Protein AF-A0A2X2BHV6-F1 (afdb_monomer_lite)

Foldseek 3Di:
DDDPVLLLQQLLLQLLQLDDDPPGRPDDPVCRPVDPRPCPPGHHDDPVSNVVVNVVLVVCCVVPVLVSVVSCCCRNVVDDPVVVVVVCVVVD

Structure (mmCIF, N/CA/C/O backbone):
data_AF-A0A2X2BHV6-F1
#
_entry.id   AF-A0A2X2BHV6-F1
#
loop_
_atom_site.group_PDB
_atom_site.id
_atom_site.type_symbol
_atom_site.label_atom_id
_atom_site.label_alt_id
_atom_site.label_comp_id
_atom_site.label_asym_id
_atom_site.label_entity_id
_atom_site.label_seq_id
_atom_site.pdbx_PDB_ins_code
_atom_site.Cartn_x
_atom_site.Cartn_y
_atom_site.Cartn_z
_atom_site.occupancy
_atom_site.B_iso_or_equiv
_atom_site.auth_seq_id
_atom_site.auth_comp_id
_atom_site.auth_asym_id
_atom_site.auth_atom_id
_atom_site.pdbx_PDB_model_num
ATOM 1 N N . MET A 1 1 ? -9.533 -10.080 -18.323 1.00 51.25 1 MET A N 1
ATOM 2 C CA . MET A 1 1 ? -9.647 -8.765 -17.654 1.00 51.25 1 MET A CA 1
ATOM 3 C C . MET A 1 1 ? -9.445 -9.026 -16.171 1.00 51.25 1 MET A C 1
ATOM 5 O O . MET A 1 1 ? -10.132 -9.897 -15.660 1.00 51.25 1 MET A O 1
ATOM 9 N N . ARG A 1 2 ? -8.430 -8.438 -15.526 1.00 63.47 2 ARG A N 1
ATOM 10 C CA . ARG A 1 2 ? -8.183 -8.682 -14.092 1.00 63.47 2 ARG A CA 1
ATOM 11 C C . ARG A 1 2 ? -9.156 -7.840 -13.272 1.00 63.47 2 ARG A C 1
ATOM 13 O O . ARG A 1 2 ? -9.402 -6.694 -13.646 1.00 63.47 2 ARG A O 1
ATOM 20 N N . ASP A 1 3 ? -9.679 -8.394 -12.187 1.00 89.31 3 ASP A N 1
ATOM 21 C CA . ASP A 1 3 ? -10.493 -7.632 -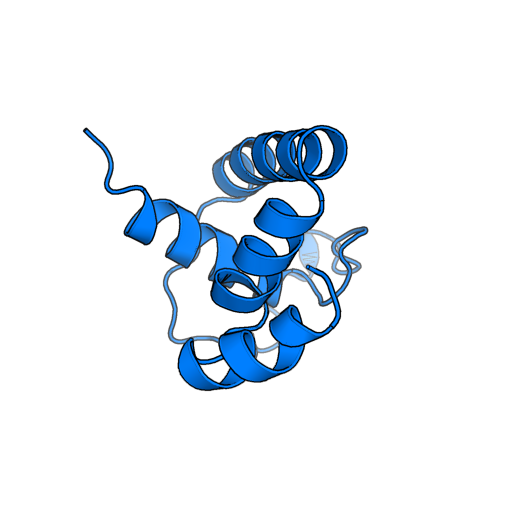11.246 1.00 89.31 3 ASP A CA 1
ATOM 22 C C . ASP A 1 3 ? -9.591 -6.663 -10.465 1.00 89.31 3 ASP A C 1
ATOM 24 O O . ASP A 1 3 ? -8.704 -7.067 -9.711 1.00 89.31 3 ASP A O 1
ATOM 28 N N . MET A 1 4 ? -9.783 -5.361 -10.682 1.00 89.62 4 MET A N 1
ATOM 29 C CA . MET A 1 4 ? -8.976 -4.322 -10.038 1.00 89.62 4 MET A CA 1
ATOM 30 C C . MET A 1 4 ? -9.177 -4.282 -8.519 1.00 89.62 4 MET A C 1
ATOM 32 O O . MET A 1 4 ? -8.246 -3.907 -7.806 1.00 89.62 4 MET A O 1
ATOM 36 N N . GLN A 1 5 ? -10.350 -4.676 -8.010 1.00 90.25 5 GLN A N 1
ATOM 37 C CA . GLN A 1 5 ? -10.603 -4.728 -6.568 1.00 90.25 5 GLN A CA 1
ATOM 38 C C . GLN A 1 5 ? -9.772 -5.831 -5.918 1.00 90.25 5 GLN A C 1
ATOM 40 O O . GLN A 1 5 ? -9.169 -5.619 -4.866 1.00 90.25 5 GLN A O 1
ATOM 45 N N . GLU A 1 6 ? -9.680 -6.984 -6.577 1.00 91.06 6 GLU A N 1
ATOM 46 C CA . GLU A 1 6 ? -8.863 -8.100 -6.111 1.00 91.06 6 GLU A CA 1
ATOM 47 C C . GLU A 1 6 ? -7.370 -7.750 -6.139 1.00 91.06 6 GLU A C 1
ATOM 49 O O . GLU A 1 6 ? -6.661 -7.964 -5.153 1.00 91.06 6 GLU A O 1
ATOM 54 N N . VAL A 1 7 ? -6.899 -7.144 -7.234 1.00 92.12 7 VAL A N 1
ATOM 55 C CA . VAL A 1 7 ? -5.501 -6.708 -7.375 1.00 92.12 7 VAL A CA 1
ATOM 56 C C . VAL A 1 7 ? -5.117 -5.721 -6.269 1.00 92.12 7 VAL A C 1
ATOM 58 O O . VAL A 1 7 ? -4.084 -5.893 -5.621 1.00 92.12 7 VAL A O 1
ATOM 61 N N . LEU A 1 8 ? -5.956 -4.714 -6.012 1.00 92.19 8 LEU A N 1
ATOM 62 C CA . LEU A 1 8 ? -5.702 -3.720 -4.967 1.00 92.19 8 LEU A CA 1
ATOM 63 C C . LEU A 1 8 ? -5.847 -4.294 -3.552 1.00 92.19 8 LEU A C 1
ATOM 65 O O . LEU A 1 8 ? -5.121 -3.864 -2.660 1.00 92.19 8 LEU A O 1
ATOM 69 N N . SER A 1 9 ? -6.720 -5.281 -3.343 1.00 91.19 9 SER A N 1
ATOM 70 C CA . SER A 1 9 ? -6.845 -5.999 -2.068 1.00 91.19 9 SER A CA 1
ATOM 71 C C . SER A 1 9 ? -5.566 -6.771 -1.730 1.00 91.19 9 SER A C 1
ATOM 73 O O . SER A 1 9 ? -5.012 -6.607 -0.639 1.00 91.19 9 SER A O 1
ATOM 75 N N . ARG A 1 10 ? -5.031 -7.535 -2.693 1.00 90.38 10 ARG A N 1
ATOM 76 C CA . ARG A 1 10 ? -3.779 -8.294 -2.530 1.00 90.38 10 ARG A CA 1
ATOM 77 C C . ARG A 1 10 ? -2.563 -7.384 -2.356 1.00 90.38 10 ARG A C 1
ATOM 79 O O . ARG A 1 10 ? -1.703 -7.657 -1.519 1.00 90.38 10 ARG A O 1
ATOM 86 N N . TRP A 1 11 ? -2.511 -6.285 -3.110 1.00 91.62 11 TRP A N 1
ATOM 87 C CA . TRP A 1 11 ? -1.485 -5.255 -2.948 1.00 91.62 11 TRP A CA 1
ATOM 88 C C . TRP A 1 11 ? -1.576 -4.559 -1.590 1.00 91.62 11 TRP A C 1
ATOM 90 O O . TRP A 1 11 ? -0.567 -4.390 -0.920 1.00 91.62 11 TRP A O 1
ATOM 100 N N . GLY A 1 12 ? -2.780 -4.205 -1.142 1.00 90.19 12 GLY A N 1
ATOM 101 C CA . GLY A 1 12 ? -2.995 -3.571 0.154 1.00 90.19 12 GLY A CA 1
ATOM 102 C C . GLY A 1 12 ? -2.559 -4.456 1.322 1.00 90.19 12 GLY A C 1
ATOM 103 O O . GLY A 1 12 ? -1.921 -3.975 2.259 1.00 90.19 12 GLY A O 1
ATOM 104 N N . ALA A 1 13 ? -2.829 -5.762 1.233 1.00 88.44 13 ALA A N 1
ATOM 105 C CA . ALA A 1 13 ? -2.346 -6.754 2.188 1.00 88.44 13 ALA A CA 1
ATOM 106 C C . ALA A 1 13 ? -0.815 -6.884 2.171 1.00 88.44 13 ALA A C 1
ATOM 108 O O . ALA A 1 13 ? -0.199 -6.930 3.236 1.00 88.44 13 ALA A O 1
ATOM 109 N N . TRP A 1 14 ? -0.209 -6.900 0.979 1.00 86.75 14 TRP A N 1
ATOM 110 C CA . TRP A 1 14 ? 1.244 -6.897 0.797 1.00 86.75 14 TRP A CA 1
ATOM 111 C C . TRP A 1 14 ? 1.874 -5.638 1.419 1.00 86.75 14 TRP A C 1
ATOM 113 O O . TRP A 1 14 ? 2.690 -5.745 2.332 1.00 86.75 14 TRP A O 1
ATOM 123 N N . SER A 1 15 ? 1.397 -4.445 1.056 1.00 86.44 15 SER A N 1
ATOM 124 C CA . SER A 1 15 ? 1.886 -3.163 1.579 1.00 86.44 15 SER A CA 1
ATOM 125 C C . SER A 1 15 ? 1.687 -2.995 3.086 1.00 86.44 15 SER A C 1
ATOM 127 O O . SER A 1 15 ? 2.530 -2.404 3.751 1.00 86.44 15 SER A O 1
ATOM 129 N N . ALA A 1 16 ? 0.592 -3.505 3.654 1.00 82.12 16 ALA A N 1
ATOM 130 C CA . ALA A 1 16 ? 0.361 -3.446 5.098 1.00 82.12 16 ALA A CA 1
ATOM 131 C C . ALA A 1 16 ? 1.306 -4.368 5.890 1.00 82.12 16 ALA A C 1
ATOM 133 O O . ALA A 1 16 ? 1.568 -4.111 7.066 1.00 82.12 16 ALA A O 1
ATOM 134 N N . ASN A 1 17 ? 1.787 -5.446 5.265 1.00 74.50 17 ASN A N 1
ATOM 135 C CA . ASN A 1 17 ? 2.653 -6.440 5.890 1.00 74.50 17 ASN A CA 1
ATOM 136 C C . ASN A 1 17 ? 4.147 -6.095 5.784 1.00 74.50 17 ASN A C 1
ATOM 138 O O . ASN A 1 17 ? 4.924 -6.499 6.644 1.00 74.50 17 ASN A O 1
ATOM 142 N N . GLU A 1 18 ? 4.550 -5.322 4.773 1.00 65.50 18 GLU A N 1
ATOM 143 C CA . GLU A 1 18 ? 5.945 -4.888 4.592 1.00 65.50 18 GLU A CA 1
ATOM 144 C C . GLU A 1 18 ? 6.421 -3.847 5.622 1.00 65.50 18 GLU A C 1
ATOM 146 O O . GLU A 1 18 ? 7.595 -3.501 5.663 1.00 65.50 18 GLU A O 1
ATOM 151 N N . GLY A 1 19 ? 5.551 -3.406 6.530 1.00 52.84 19 GLY A N 1
ATOM 152 C CA . GLY A 1 19 ? 5.876 -2.400 7.532 1.00 52.84 19 GLY A CA 1
ATOM 153 C C . GLY A 1 19 ? 5.237 -1.069 7.170 1.00 52.84 19 GLY A C 1
ATOM 154 O O . GLY A 1 19 ? 5.156 -0.665 6.018 1.00 52.84 19 GLY A O 1
ATOM 155 N N . ASN A 1 20 ? 4.703 -0.415 8.193 1.00 47.69 20 ASN A N 1
ATOM 156 C CA . ASN A 1 20 ? 3.781 0.715 8.127 1.00 47.69 20 ASN A CA 1
ATOM 157 C C . ASN A 1 20 ? 4.434 2.041 7.682 1.00 47.69 20 ASN A C 1
ATOM 159 O O . ASN A 1 20 ? 4.137 3.102 8.234 1.00 47.69 20 ASN A O 1
ATOM 163 N N . SER A 1 21 ? 5.323 2.003 6.701 1.00 46.47 21 SER A N 1
ATOM 164 C CA . SER A 1 21 ? 5.953 3.173 6.122 1.00 46.47 21 SER A CA 1
ATOM 165 C C . SER A 1 21 ? 5.642 3.210 4.637 1.00 46.47 21 SER A C 1
ATOM 167 O O . SER A 1 21 ? 6.069 2.386 3.839 1.00 46.47 21 SER A O 1
ATOM 169 N N . ILE A 1 22 ? 4.926 4.267 4.268 1.00 49.28 22 ILE A N 1
ATOM 170 C CA . ILE A 1 22 ? 4.772 4.753 2.892 1.00 49.28 22 ILE A CA 1
ATOM 171 C C . ILE A 1 22 ? 6.155 5.073 2.254 1.00 49.28 22 ILE A C 1
ATOM 173 O O . ILE A 1 22 ? 6.218 5.364 1.067 1.00 49.28 22 ILE A O 1
ATOM 177 N N . ASP A 1 23 ? 7.243 4.903 3.022 1.00 48.66 23 ASP A N 1
ATOM 178 C CA . ASP A 1 23 ? 8.649 4.835 2.631 1.00 48.66 23 ASP A CA 1
ATOM 179 C C . ASP A 1 23 ? 9.349 3.596 3.260 1.00 48.66 23 ASP A C 1
ATOM 181 O O . ASP A 1 23 ? 9.846 3.662 4.381 1.00 48.66 23 ASP A O 1
ATOM 185 N N . TYR A 1 24 ? 9.454 2.495 2.503 1.00 51.78 24 TYR A N 1
ATOM 186 C CA . TYR A 1 24 ? 10.299 1.300 2.736 1.00 51.78 24 TYR A CA 1
ATOM 187 C C . TYR A 1 24 ? 9.830 0.226 3.729 1.00 51.78 24 TYR A C 1
ATOM 189 O O . TYR A 1 24 ? 9.473 0.507 4.868 1.00 51.78 24 T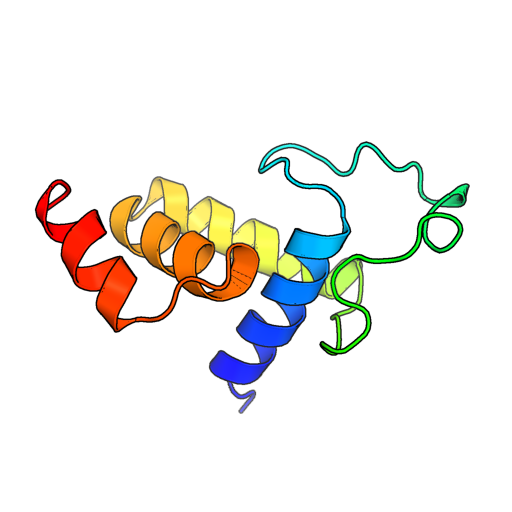YR A O 1
ATOM 197 N N . SER A 1 25 ? 9.998 -1.038 3.320 1.00 49.72 25 SER A N 1
ATOM 198 C CA . SER A 1 25 ? 10.179 -2.156 4.245 1.00 49.72 25 SER A CA 1
ATOM 199 C C . SER A 1 25 ? 11.481 -1.958 5.021 1.00 49.72 25 SER A C 1
ATOM 201 O O . SER A 1 25 ? 12.563 -1.981 4.435 1.00 49.72 25 SER A O 1
ATOM 203 N N . SER A 1 26 ? 11.402 -1.788 6.344 1.00 52.88 26 SER A N 1
ATOM 204 C CA . SER A 1 26 ? 12.584 -1.880 7.220 1.00 52.88 26 SER A CA 1
ATOM 205 C C . SER A 1 26 ? 13.040 -3.328 7.428 1.00 52.88 26 SER A C 1
ATOM 207 O O . SER A 1 26 ? 14.083 -3.581 8.033 1.00 52.88 26 SER A O 1
ATOM 209 N N . ILE A 1 27 ? 12.263 -4.292 6.928 1.00 57.44 27 ILE A N 1
ATOM 210 C CA . ILE A 1 27 ? 12.550 -5.713 7.035 1.00 57.44 27 ILE A CA 1
ATOM 211 C C . ILE A 1 27 ? 13.412 -6.088 5.832 1.00 57.44 27 ILE A C 1
ATOM 213 O O . ILE A 1 27 ? 12.937 -6.173 4.697 1.00 57.44 27 ILE A O 1
ATOM 217 N N . ALA A 1 28 ? 14.701 -6.316 6.082 1.00 56.62 28 ALA A N 1
ATOM 218 C CA . ALA A 1 28 ? 15.592 -6.895 5.086 1.00 56.62 28 ALA A CA 1
ATOM 219 C C . ALA A 1 28 ? 15.017 -8.236 4.594 1.00 56.62 28 ALA A C 1
ATOM 221 O O . ALA A 1 28 ? 14.472 -9.002 5.391 1.00 56.62 28 ALA A O 1
ATOM 222 N N . ALA A 1 29 ? 15.164 -8.538 3.299 1.00 60.06 29 ALA A N 1
ATOM 223 C CA . ALA A 1 29 ? 14.545 -9.698 2.644 1.00 60.06 29 ALA A CA 1
ATOM 224 C C . ALA A 1 29 ? 14.746 -11.038 3.390 1.00 60.06 29 ALA A C 1
ATOM 226 O O . ALA A 1 29 ? 13.874 -11.899 3.344 1.00 60.06 29 ALA A O 1
ATOM 227 N N . GLY A 1 30 ? 15.848 -11.194 4.137 1.00 60.28 30 GLY A N 1
ATOM 228 C CA . GLY A 1 30 ? 16.138 -12.384 4.949 1.00 60.28 30 GLY A CA 1
ATOM 229 C C . GLY A 1 30 ? 15.308 -12.557 6.233 1.00 60.28 30 GLY A C 1
ATOM 230 O O . GLY A 1 30 ? 15.339 -13.634 6.817 1.00 60.28 30 GLY A O 1
ATOM 231 N N . PHE A 1 31 ? 14.560 -11.543 6.680 1.00 63.44 31 PHE A N 1
ATOM 232 C CA . PHE A 1 31 ? 13.721 -11.603 7.891 1.00 63.44 31 PHE A CA 1
ATOM 233 C C . PHE A 1 31 ? 12.215 -11.673 7.591 1.00 63.44 31 PHE A C 1
ATOM 235 O O . PHE A 1 31 ? 11.392 -11.777 8.508 1.00 63.44 31 PHE A O 1
ATOM 242 N N . LYS A 1 32 ? 11.836 -11.644 6.308 1.00 59.78 32 LYS A N 1
ATOM 243 C CA . LYS A 1 32 ? 10.447 -11.722 5.850 1.00 59.78 32 LYS A CA 1
ATOM 244 C C . LYS A 1 32 ? 9.891 -13.124 6.139 1.00 59.78 32 LYS A C 1
ATOM 246 O O . LYS A 1 32 ? 10.238 -14.088 5.471 1.00 59.78 32 LYS A O 1
ATOM 251 N N . GLY A 1 33 ? 9.063 -13.237 7.180 1.00 59.88 33 GLY A N 1
ATOM 252 C CA . GLY A 1 33 ? 8.464 -14.501 7.643 1.00 59.88 33 GLY A CA 1
ATOM 253 C C . GLY A 1 33 ? 8.821 -14.899 9.079 1.00 59.88 33 GLY A C 1
ATOM 254 O O . GLY A 1 33 ? 8.112 -15.709 9.672 1.00 59.88 33 GLY A O 1
ATOM 255 N N . LEU A 1 34 ? 9.858 -14.291 9.668 1.00 66.56 34 LEU A N 1
ATOM 256 C CA . LEU A 1 34 ? 10.201 -14.487 11.085 1.00 66.56 34 LEU A CA 1
ATOM 257 C C . LEU A 1 34 ? 9.320 -13.642 12.014 1.00 66.56 34 LEU A C 1
ATOM 259 O O . LEU A 1 34 ? 9.030 -14.043 13.139 1.00 66.56 34 LEU A O 1
ATOM 263 N N . ILE A 1 35 ? 8.855 -12.488 11.530 1.00 63.88 35 ILE A N 1
ATOM 264 C CA . ILE A 1 35 ? 7.895 -11.646 12.243 1.00 63.88 35 ILE A CA 1
ATOM 265 C C . ILE A 1 35 ? 6.485 -12.131 11.883 1.00 63.88 35 ILE A C 1
ATOM 267 O O . ILE A 1 35 ? 6.148 -12.188 10.696 1.00 63.88 35 ILE A O 1
ATOM 271 N N . PRO A 1 36 ? 5.639 -12.489 12.870 1.00 59.84 36 PRO A N 1
ATOM 272 C CA . PRO A 1 36 ? 4.249 -12.826 12.613 1.00 59.84 36 PRO A CA 1
ATOM 273 C C . PRO A 1 36 ? 3.559 -11.669 11.894 1.00 59.84 36 PRO A C 1
ATOM 275 O O . PRO A 1 36 ? 3.424 -10.580 12.44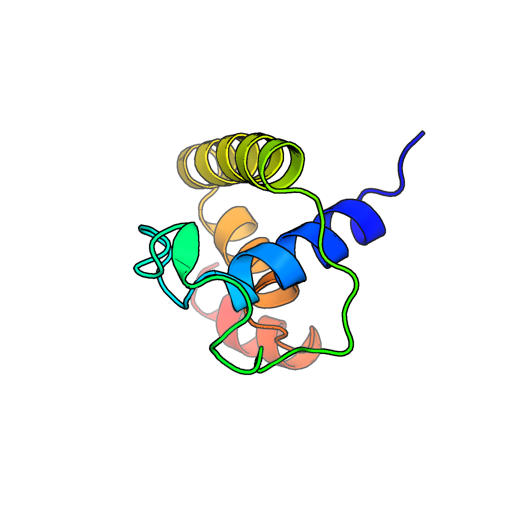8 1.00 59.84 36 PRO A O 1
ATOM 278 N N . SER A 1 37 ? 3.115 -11.904 10.658 1.00 59.12 37 SER A N 1
ATOM 279 C CA . SER A 1 37 ? 2.316 -10.920 9.938 1.00 59.12 37 SER A CA 1
ATOM 280 C C . SER A 1 37 ? 1.049 -10.610 10.736 1.00 59.12 37 SER A C 1
ATOM 282 O O . SER A 1 37 ? 0.308 -11.509 11.139 1.00 59.12 37 SER A O 1
ATOM 284 N N . SER A 1 38 ? 0.778 -9.327 10.974 1.00 58.22 38 SER A N 1
ATOM 285 C CA . SER A 1 38 ? -0.424 -8.893 11.704 1.00 58.22 38 SER A CA 1
ATOM 286 C C . SER A 1 38 ? -1.718 -9.178 10.925 1.00 58.22 38 SER A C 1
ATOM 288 O O . SER A 1 38 ? -2.808 -9.136 11.490 1.00 58.22 38 SER A O 1
ATOM 290 N N . ARG A 1 39 ? -1.601 -9.511 9.631 1.00 59.69 39 ARG A N 1
ATOM 291 C CA . ARG A 1 39 ? -2.700 -9.836 8.711 1.00 59.69 39 ARG A CA 1
ATOM 292 C C . ARG A 1 39 ? -2.466 -11.158 7.972 1.00 59.69 39 ARG A C 1
ATOM 294 O O . ARG A 1 39 ? -2.455 -11.193 6.747 1.00 59.69 39 ARG A O 1
ATOM 301 N N . ARG A 1 40 ? -2.282 -12.260 8.712 1.00 56.16 40 ARG A N 1
ATOM 302 C CA . ARG A 1 40 ? -2.104 -13.620 8.148 1.00 56.16 40 ARG A CA 1
ATOM 303 C C . ARG A 1 40 ? -3.256 -14.115 7.257 1.00 56.16 40 ARG A C 1
ATOM 305 O O . ARG A 1 40 ? -3.064 -15.097 6.555 1.00 56.16 40 ARG A O 1
ATOM 312 N N . SER A 1 41 ? -4.431 -13.484 7.292 1.00 62.34 41 SER A N 1
ATOM 313 C CA . SER A 1 41 ? -5.634 -13.972 6.602 1.00 62.34 41 SER A CA 1
ATOM 314 C C . SER A 1 41 ? -5.897 -13.371 5.216 1.00 62.34 41 SER A C 1
ATOM 316 O O . SER A 1 41 ? -6.756 -13.896 4.515 1.00 62.34 41 SER A O 1
ATOM 318 N N . GLN A 1 42 ? -5.210 -12.297 4.803 1.00 68.06 42 GLN A N 1
ATOM 319 C CA . GLN A 1 42 ? -5.368 -11.751 3.446 1.00 68.06 42 GLN A CA 1
ATOM 320 C C . GLN A 1 42 ? -4.290 -12.306 2.512 1.00 68.06 42 GLN A C 1
ATOM 322 O O . GLN A 1 42 ? -3.102 -12.238 2.827 1.00 68.06 42 GLN A O 1
ATOM 327 N N . GLU A 1 43 ? -4.708 -12.806 1.345 1.00 80.94 43 GLU A N 1
ATOM 328 C CA . GLU A 1 43 ? -3.794 -13.159 0.256 1.00 80.94 43 GLU A CA 1
ATOM 329 C C . GLU A 1 43 ? -2.970 -11.935 -0.155 1.00 80.94 43 GLU A C 1
ATOM 331 O O . GLU A 1 43 ? -3.517 -10.856 -0.385 1.00 80.94 43 GLU A O 1
ATOM 336 N N . GLN A 1 44 ? -1.653 -12.103 -0.251 1.00 83.62 44 GLN A N 1
ATOM 337 C CA . GLN A 1 44 ? -0.723 -11.053 -0.663 1.00 83.62 44 GLN A CA 1
ATOM 338 C C . GLN A 1 44 ? -0.277 -11.301 -2.102 1.00 83.62 44 GLN A C 1
ATOM 340 O O . GLN A 1 44 ? -0.197 -12.447 -2.551 1.00 83.62 44 GLN A O 1
ATOM 345 N N . CYS A 1 45 ? 0.007 -10.229 -2.838 1.00 86.75 45 CYS A N 1
ATOM 346 C CA . CYS A 1 45 ? 0.667 -10.351 -4.134 1.00 86.75 45 CYS A CA 1
ATOM 347 C C . CYS A 1 45 ? 2.167 -10.656 -3.971 1.00 86.75 45 CYS A C 1
ATOM 349 O O . CYS A 1 45 ? 2.715 -10.580 -2.870 1.00 86.75 45 CYS A O 1
ATOM 351 N N . SER A 1 46 ? 2.830 -11.002 -5.078 1.00 86.81 46 SER A N 1
ATOM 352 C CA . SER A 1 46 ? 4.290 -11.138 -5.118 1.00 86.81 46 SER A CA 1
ATOM 353 C C . SER A 1 46 ? 4.982 -9.778 -4.952 1.00 86.81 46 SER A C 1
ATOM 355 O O . SER A 1 46 ? 4.358 -8.736 -5.154 1.00 86.81 46 SER A O 1
ATOM 357 N N . ASP A 1 47 ? 6.279 -9.773 -4.638 1.00 83.50 47 ASP A N 1
ATOM 358 C CA . ASP A 1 47 ? 7.053 -8.530 -4.478 1.00 83.50 47 ASP A CA 1
ATOM 359 C C . ASP A 1 47 ? 7.191 -7.756 -5.795 1.00 83.50 47 ASP A C 1
ATOM 361 O O . ASP A 1 47 ? 7.100 -6.530 -5.809 1.00 83.50 47 ASP A O 1
ATOM 365 N N . ASP A 1 48 ? 7.347 -8.460 -6.919 1.00 87.44 48 ASP A N 1
ATOM 366 C CA . ASP A 1 48 ? 7.420 -7.843 -8.248 1.00 87.44 48 ASP A CA 1
ATOM 367 C C . ASP A 1 48 ? 6.086 -7.182 -8.638 1.00 87.44 48 ASP A C 1
ATOM 369 O O . ASP A 1 48 ? 6.059 -6.030 -9.083 1.00 87.44 48 ASP A O 1
ATOM 373 N N . ASP A 1 49 ? 4.962 -7.867 -8.398 1.00 88.94 49 ASP A N 1
ATOM 374 C CA . ASP A 1 49 ? 3.629 -7.287 -8.595 1.00 88.94 49 ASP A CA 1
ATOM 375 C C . ASP A 1 49 ? 3.384 -6.120 -7.630 1.00 88.94 49 ASP A C 1
ATOM 377 O O . ASP A 1 49 ? 2.878 -5.068 -8.034 1.00 88.94 49 ASP A O 1
ATOM 381 N N . GLY A 1 50 ? 3.801 -6.282 -6.373 1.00 88.94 50 GLY A N 1
ATOM 382 C CA . GLY A 1 50 ? 3.718 -5.274 -5.326 1.00 88.94 50 GLY A CA 1
ATOM 383 C C . GLY A 1 50 ? 4.404 -3.974 -5.732 1.00 88.94 50 GLY A C 1
ATOM 384 O O . GLY A 1 50 ? 3.795 -2.901 -5.689 1.00 88.94 50 GLY A O 1
ATOM 385 N N . LEU A 1 51 ? 5.638 -4.070 -6.233 1.00 87.81 51 LEU A N 1
ATOM 386 C CA . LEU A 1 51 ? 6.422 -2.936 -6.720 1.00 87.81 51 LEU A CA 1
ATOM 387 C C . LEU A 1 51 ? 5.815 -2.279 -7.966 1.00 87.81 51 LEU A C 1
ATOM 389 O O . LEU A 1 51 ? 5.807 -1.048 -8.063 1.00 87.81 51 LEU A O 1
ATOM 393 N N . LYS A 1 52 ? 5.292 -3.060 -8.919 1.00 90.69 52 LYS A N 1
ATOM 394 C CA . LYS A 1 52 ? 4.636 -2.524 -10.127 1.00 90.69 52 LYS A CA 1
ATOM 395 C C . LYS A 1 52 ? 3.389 -1.715 -9.778 1.00 90.69 52 LYS A C 1
ATOM 397 O O . LYS A 1 52 ? 3.235 -0.591 -10.258 1.00 90.69 52 LYS A O 1
ATOM 402 N N . ILE A 1 53 ? 2.530 -2.260 -8.918 1.00 91.94 53 ILE A N 1
ATOM 403 C CA . ILE A 1 53 ? 1.312 -1.580 -8.464 1.00 91.94 53 ILE A CA 1
ATOM 404 C C . ILE A 1 53 ? 1.685 -0.349 -7.634 1.00 91.94 53 ILE A C 1
ATOM 406 O O . ILE A 1 53 ? 1.126 0.725 -7.850 1.00 91.94 53 ILE A O 1
ATOM 410 N N . ASN A 1 54 ? 2.689 -0.459 -6.762 1.00 89.56 54 ASN A N 1
ATOM 411 C CA . ASN A 1 54 ? 3.143 0.662 -5.946 1.00 89.56 54 ASN A CA 1
ATOM 412 C C . ASN A 1 54 ? 3.613 1.850 -6.802 1.00 89.56 54 ASN A C 1
ATOM 414 O O . ASN A 1 54 ? 3.215 2.983 -6.545 1.00 89.56 54 ASN A O 1
ATOM 418 N N . LYS A 1 55 ? 4.385 1.608 -7.873 1.00 90.81 55 LYS A N 1
ATOM 419 C CA . LYS A 1 55 ? 4.776 2.667 -8.823 1.00 90.81 55 LYS A CA 1
ATOM 420 C C . LYS A 1 55 ? 3.556 3.385 -9.404 1.00 90.81 55 LYS A C 1
ATOM 422 O O . LYS A 1 55 ? 3.526 4.613 -9.425 1.00 90.81 55 LYS A O 1
ATOM 427 N N . ALA A 1 56 ? 2.530 2.644 -9.823 1.00 92.06 56 ALA A N 1
ATOM 428 C CA . ALA A 1 56 ? 1.299 3.237 -10.346 1.00 92.06 56 ALA A CA 1
ATOM 429 C C . ALA A 1 56 ? 0.557 4.076 -9.286 1.00 92.06 56 ALA A C 1
ATOM 431 O O . ALA A 1 56 ? 0.101 5.182 -9.578 1.00 92.06 56 ALA A O 1
ATOM 432 N N . VAL A 1 57 ? 0.487 3.596 -8.041 1.00 91.56 57 VAL A N 1
ATOM 433 C CA . VAL A 1 57 ? -0.127 4.322 -6.917 1.00 91.56 57 VAL A CA 1
ATOM 434 C C . VAL A 1 57 ? 0.672 5.585 -6.552 1.00 91.56 57 VAL A C 1
ATOM 436 O O . VAL A 1 57 ? 0.081 6.621 -6.249 1.00 91.56 57 VAL A O 1
ATOM 439 N N . LEU A 1 58 ? 2.003 5.560 -6.649 1.00 90.12 58 LEU A N 1
ATOM 440 C CA . LEU A 1 58 ? 2.841 6.751 -6.467 1.00 90.12 58 LEU A CA 1
ATOM 441 C C . LEU A 1 58 ? 2.613 7.792 -7.570 1.00 90.12 58 LEU A C 1
ATOM 443 O O . LEU A 1 58 ? 2.530 8.983 -7.274 1.00 90.12 58 LEU A O 1
ATOM 447 N N . HIS A 1 59 ? 2.428 7.369 -8.821 1.00 92.75 59 HIS A N 1
ATOM 448 C CA . HIS A 1 59 ? 2.007 8.284 -9.886 1.00 92.75 59 HIS A CA 1
ATOM 449 C C . HIS A 1 59 ? 0.614 8.876 -9.617 1.00 92.75 59 HIS A C 1
ATOM 451 O O . HIS A 1 59 ? 0.396 10.065 -9.857 1.00 92.75 59 HIS A O 1
ATOM 457 N N . LEU A 1 60 ? -0.312 8.093 -9.049 1.00 91.75 60 LEU A N 1
ATOM 458 C CA . LEU A 1 60 ? -1.625 8.595 -8.634 1.00 91.75 60 LEU A CA 1
ATOM 459 C C . LEU A 1 60 ? -1.507 9.688 -7.562 1.00 91.75 60 LEU A C 1
ATOM 461 O O . LEU A 1 60 ? -2.256 10.655 -7.624 1.00 91.75 60 LEU A O 1
ATOM 465 N N . LYS A 1 61 ? -0.547 9.592 -6.632 1.00 90.88 61 LYS A N 1
ATOM 466 C CA . LYS A 1 61 ? -0.290 10.631 -5.616 1.00 90.88 61 LYS A CA 1
ATOM 467 C C . LYS A 1 61 ? 0.032 11.990 -6.237 1.00 90.88 61 LYS A C 1
ATOM 469 O O . LYS A 1 61 ? -0.450 13.006 -5.744 1.00 90.88 61 LYS A O 1
ATOM 474 N N . ILE A 1 62 ? 0.837 11.996 -7.300 1.00 92.50 62 ILE A N 1
ATOM 475 C CA . ILE A 1 62 ? 1.244 13.218 -8.008 1.00 92.50 62 ILE A CA 1
ATOM 476 C C . ILE A 1 62 ? 0.051 13.812 -8.762 1.00 92.50 62 ILE A C 1
ATOM 478 O O . ILE A 1 62 ? -0.191 15.012 -8.686 1.00 92.50 62 ILE A O 1
ATOM 482 N N . ASN A 1 63 ? -0.717 12.968 -9.453 1.00 94.19 63 ASN A N 1
ATOM 483 C CA . ASN A 1 63 ? -1.814 13.421 -10.310 1.00 94.19 63 ASN A CA 1
ATOM 484 C C . ASN A 1 63 ? -3.079 13.793 -9.521 1.00 94.19 63 ASN A C 1
ATOM 486 O O . ASN A 1 63 ? -3.808 14.704 -9.904 1.00 94.19 63 ASN A O 1
ATOM 490 N N . ASN A 1 64 ? -3.378 13.058 -8.449 1.00 93.06 64 ASN A N 1
ATOM 491 C CA . ASN A 1 64 ? -4.557 13.254 -7.619 1.00 93.06 64 ASN A CA 1
ATOM 492 C C . ASN A 1 64 ? -4.329 12.701 -6.201 1.00 93.06 64 ASN A C 1
ATOM 494 O O . ASN A 1 64 ? -4.632 11.545 -5.885 1.00 93.06 64 ASN A O 1
ATOM 498 N N . SER A 1 65 ? -3.828 13.571 -5.324 1.00 89.75 65 SER A N 1
ATOM 499 C CA . SER A 1 65 ? -3.541 13.243 -3.923 1.00 89.75 65 SER A CA 1
ATOM 500 C C . SER A 1 65 ? -4.776 12.744 -3.152 1.00 89.75 65 SER A C 1
ATOM 502 O O . SER A 1 65 ? -4.662 11.858 -2.304 1.00 89.75 65 SER A O 1
ATOM 504 N N . TYR A 1 66 ? -5.976 13.237 -3.486 1.00 90.50 66 TYR A N 1
ATOM 505 C CA . TYR A 1 66 ? -7.225 12.813 -2.846 1.00 90.50 66 TYR A CA 1
ATOM 506 C C . TYR A 1 66 ? -7.563 11.345 -3.151 1.00 90.50 66 TYR A C 1
ATOM 508 O O . TYR A 1 66 ? -7.823 10.558 -2.237 1.00 90.50 66 TYR A O 1
ATOM 516 N N . LEU A 1 67 ? -7.497 10.944 -4.426 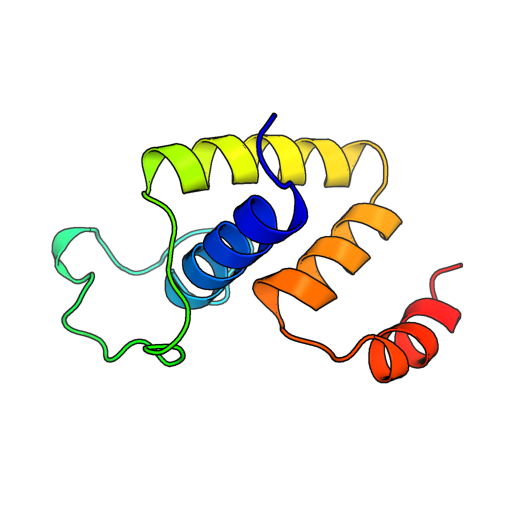1.00 90.94 67 LEU A N 1
ATOM 517 C CA . LEU A 1 67 ? -7.722 9.551 -4.827 1.00 90.94 67 LEU A CA 1
ATOM 518 C C . LEU A 1 67 ? -6.653 8.620 -4.254 1.00 90.94 67 LEU A C 1
ATOM 520 O O . LEU A 1 67 ? -6.981 7.536 -3.772 1.00 90.94 67 LEU A O 1
ATOM 524 N N . PHE A 1 68 ? -5.392 9.056 -4.243 1.00 92.31 68 PHE A N 1
ATOM 525 C CA . PHE A 1 68 ? -4.320 8.329 -3.567 1.00 92.31 68 PHE A CA 1
ATOM 526 C C . PHE A 1 68 ? -4.659 8.082 -2.090 1.00 92.31 68 PHE A C 1
ATOM 528 O O . PHE A 1 68 ? -4.597 6.945 -1.621 1.00 92.31 68 PHE A O 1
ATOM 535 N N . GLN A 1 69 ? -5.086 9.114 -1.361 1.00 90.81 69 GLN A N 1
ATOM 536 C CA . GLN A 1 69 ? -5.427 8.994 0.054 1.00 90.81 69 GLN A CA 1
ATOM 537 C C . GLN A 1 69 ? -6.59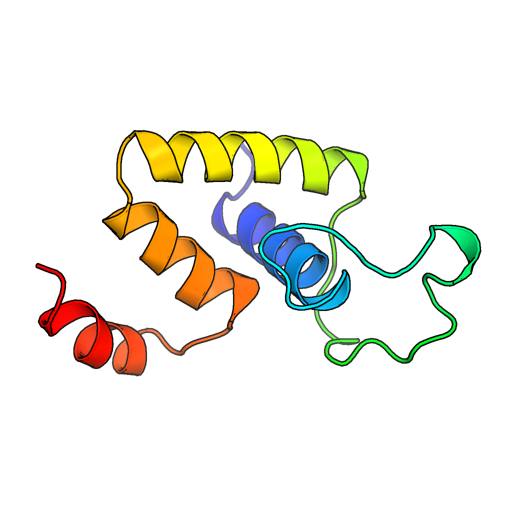1 8.022 0.292 1.00 90.81 69 GLN A C 1
ATOM 539 O O . GLN A 1 69 ? -6.530 7.231 1.235 1.00 90.81 69 GLN A O 1
ATOM 544 N N . LEU A 1 70 ? -7.610 8.026 -0.572 1.00 92.06 70 LEU A N 1
ATOM 545 C CA . LEU A 1 70 ? -8.715 7.063 -0.517 1.00 92.06 70 LEU A CA 1
ATOM 546 C C . LEU A 1 70 ? -8.233 5.620 -0.713 1.00 92.06 70 LEU A C 1
ATOM 548 O O . LEU A 1 70 ? -8.586 4.748 0.083 1.00 92.06 70 LEU A O 1
ATOM 552 N N . VAL A 1 71 ? -7.396 5.373 -1.725 1.00 92.75 71 VAL A N 1
ATOM 553 C CA . VAL A 1 71 ? -6.834 4.041 -2.011 1.00 92.75 71 VAL A CA 1
ATOM 554 C C . VAL A 1 71 ? -6.015 3.532 -0.824 1.00 92.75 71 VAL A C 1
ATOM 556 O O . VAL A 1 71 ? -6.215 2.402 -0.380 1.00 92.75 71 VAL A O 1
ATOM 559 N N . ILE A 1 72 ? -5.154 4.377 -0.250 1.00 91.62 72 ILE A N 1
ATOM 560 C CA . ILE A 1 72 ? -4.343 4.023 0.923 1.00 91.62 72 ILE A CA 1
ATOM 561 C C . ILE A 1 72 ? -5.217 3.754 2.152 1.00 91.62 72 ILE A C 1
ATOM 563 O O . ILE A 1 72 ? -4.985 2.790 2.883 1.00 91.62 72 ILE A O 1
ATOM 567 N N . MET A 1 73 ? -6.225 4.592 2.407 1.00 91.12 73 MET A N 1
ATOM 568 C CA . MET A 1 73 ? -7.130 4.401 3.542 1.00 91.12 73 MET A CA 1
ATOM 569 C C . MET A 1 73 ? -7.890 3.078 3.446 1.00 91.12 73 MET A C 1
ATOM 571 O O . MET A 1 73 ? -7.990 2.365 4.445 1.00 91.12 73 MET A O 1
ATOM 575 N N . TYR A 1 74 ? -8.400 2.748 2.263 1.00 91.94 74 TYR A N 1
ATOM 576 C CA . TYR A 1 74 ? -9.223 1.563 2.084 1.00 91.94 74 TYR A CA 1
ATOM 577 C C . TYR A 1 74 ? -8.387 0.282 2.023 1.00 91.94 74 TYR A C 1
ATOM 579 O O . TYR A 1 74 ? -8.571 -0.598 2.856 1.00 91.94 74 TYR A O 1
ATOM 587 N N . TYR A 1 75 ? -7.429 0.192 1.098 1.00 91.56 75 TYR A N 1
ATOM 588 C CA . TYR A 1 75 ? -6.737 -1.068 0.809 1.00 91.56 75 TYR A CA 1
ATOM 589 C C . TYR A 1 75 ? -5.558 -1.350 1.747 1.00 91.56 75 TYR A C 1
ATOM 591 O O . TYR A 1 75 ? -5.318 -2.499 2.105 1.00 91.56 75 TYR A O 1
ATOM 599 N N . VAL A 1 76 ? -4.830 -0.321 2.189 1.00 88.94 76 VAL A N 1
ATOM 600 C CA . VAL A 1 76 ? -3.661 -0.510 3.069 1.00 88.94 76 VAL A CA 1
ATOM 601 C C . VAL A 1 76 ? -4.086 -0.429 4.535 1.00 88.94 76 VAL A C 1
ATOM 603 O O . VAL A 1 76 ? -3.821 -1.328 5.337 1.00 88.94 76 VAL A O 1
ATOM 606 N N . LYS A 1 77 ? -4.812 0.627 4.914 1.00 87.25 77 LYS A N 1
ATOM 607 C CA . LYS A 1 77 ? -5.211 0.861 6.313 1.00 87.25 77 LYS A CA 1
ATOM 608 C C . LYS A 1 77 ? -6.496 0.134 6.735 1.00 87.25 77 LYS A C 1
ATOM 610 O O . LYS A 1 77 ? -6.782 0.132 7.928 1.00 87.25 77 LYS A O 1
ATOM 615 N N . ASN A 1 78 ? -7.218 -0.514 5.814 1.00 87.94 78 ASN A N 1
ATOM 616 C CA . ASN A 1 78 ? -8.478 -1.227 6.079 1.00 87.94 78 ASN A CA 1
ATOM 617 C C . ASN A 1 78 ? -9.535 -0.362 6.799 1.00 87.94 78 ASN A C 1
ATOM 619 O O . ASN A 1 78 ? -10.258 -0.841 7.674 1.00 87.94 78 ASN A O 1
ATOM 623 N N . TYR A 1 79 ? -9.647 0.925 6.449 1.00 89.31 79 TYR A N 1
ATOM 624 C CA . TYR A 1 79 ? -10.757 1.739 6.947 1.00 89.31 79 TYR A CA 1
ATOM 625 C C . TYR A 1 79 ? -12.084 1.294 6.310 1.00 89.31 79 TYR A C 1
ATOM 627 O O . TYR A 1 79 ? -12.154 1.132 5.091 1.00 89.31 79 TYR A O 1
ATOM 635 N N . PRO A 1 80 ? -13.177 1.176 7.085 1.00 88.69 80 PRO A N 1
ATOM 636 C CA . PRO A 1 80 ? -14.493 0.946 6.506 1.00 88.69 80 PRO A CA 1
ATOM 637 C C . PRO A 1 80 ? -14.967 2.199 5.754 1.00 88.69 80 PRO A C 1
ATOM 639 O O . PRO A 1 80 ? -14.792 3.324 6.231 1.00 88.69 80 PRO A O 1
ATOM 642 N N . LEU A 1 81 ? -15.632 2.010 4.607 1.00 86.50 81 LEU A N 1
ATOM 643 C CA . LEU A 1 81 ? -16.079 3.098 3.715 1.00 86.50 81 LEU A CA 1
ATOM 644 C C . LEU A 1 81 ? -16.864 4.196 4.450 1.00 86.50 81 LEU A C 1
ATOM 646 O O . LEU A 1 81 ? -16.650 5.387 4.224 1.00 86.50 81 LEU A O 1
ATOM 650 N N . ARG A 1 82 ? -17.730 3.802 5.391 1.00 85.56 82 ARG A N 1
ATOM 651 C CA . ARG A 1 82 ? -18.530 4.733 6.201 1.00 85.56 82 ARG A CA 1
ATOM 652 C C . ARG A 1 82 ? -17.662 5.659 7.063 1.00 85.56 82 ARG A C 1
ATOM 654 O O . ARG A 1 82 ? -17.980 6.836 7.193 1.00 85.56 82 ARG A O 1
ATOM 661 N N . SER A 1 83 ? -16.566 5.149 7.624 1.00 84.94 83 SER A N 1
ATOM 662 C CA . SER A 1 83 ? -15.621 5.942 8.423 1.00 84.94 83 SER A CA 1
ATOM 663 C C . SER A 1 83 ? -14.662 6.761 7.564 1.00 84.94 83 SER A C 1
ATOM 665 O O . SER A 1 83 ? -14.085 7.731 8.049 1.00 84.94 83 SER A O 1
ATOM 667 N N . MET A 1 84 ? -14.476 6.391 6.296 1.00 86.94 84 MET A N 1
ATOM 668 C CA . MET A 1 84 ? -13.719 7.212 5.354 1.00 86.94 84 MET A CA 1
ATOM 669 C C . MET A 1 84 ? -14.503 8.465 4.984 1.00 86.94 84 MET A C 1
ATOM 671 O O . MET A 1 84 ? -13.936 9.545 5.059 1.00 86.94 84 MET A O 1
ATOM 675 N N . ALA A 1 85 ? -15.805 8.346 4.701 1.00 80.31 85 ALA A N 1
ATOM 676 C CA . ALA A 1 85 ? -16.658 9.479 4.329 1.00 80.31 85 ALA A CA 1
ATOM 677 C C . ALA A 1 85 ? -16.664 10.616 5.369 1.00 80.31 85 ALA A C 1
ATOM 679 O O . ALA A 1 85 ? -16.725 11.789 5.007 1.00 80.31 85 ALA A O 1
ATOM 680 N N . SER A 1 86 ? -16.561 10.295 6.663 1.00 77.00 86 SER A N 1
ATOM 681 C CA . SER A 1 86 ? -16.437 11.309 7.717 1.00 77.00 86 SER A CA 1
ATOM 682 C C . SER A 1 86 ? -15.043 11.942 7.785 1.00 77.00 86 SER A C 1
ATOM 684 O O . SER A 1 86 ? -14.929 13.116 8.125 1.00 77.00 86 SER A O 1
ATOM 686 N N . LYS A 1 87 ? -13.985 11.201 7.431 1.00 69.88 87 LYS A N 1
ATOM 687 C CA . LYS A 1 87 ? -12.594 11.683 7.418 1.00 69.88 87 LYS A CA 1
ATOM 688 C C . LYS A 1 87 ? -12.248 12.487 6.165 1.00 69.88 87 LYS A C 1
ATOM 690 O O . LYS A 1 87 ? -11.471 13.429 6.264 1.00 69.88 87 LYS A O 1
ATOM 695 N N . THR A 1 88 ? -12.809 12.153 5.003 1.00 67.19 88 THR A N 1
ATOM 696 C CA . THR A 1 88 ? -12.565 12.881 3.746 1.00 67.19 88 THR A CA 1
ATOM 697 C C . THR A 1 88 ? -13.399 14.145 3.588 1.00 67.19 88 THR A C 1
ATOM 699 O O . THR A 1 88 ? -13.069 14.961 2.735 1.00 67.19 88 THR A O 1
ATOM 702 N N . ARG A 1 89 ? -14.405 14.372 4.442 1.00 58.16 89 ARG A N 1
ATOM 703 C CA . ARG A 1 89 ? -15.216 15.603 4.453 1.00 58.16 89 ARG A CA 1
ATOM 704 C C . ARG A 1 89 ? -14.414 16.883 4.750 1.00 58.16 89 ARG A C 1
ATOM 706 O O . ARG A 1 89 ? -14.917 17.968 4.507 1.00 58.16 89 ARG A O 1
ATOM 713 N N . TYR A 1 90 ? -13.187 16.750 5.257 1.00 50.62 90 TYR A N 1
ATOM 714 C CA . TYR A 1 90 ? -12.272 17.859 5.556 1.00 50.62 90 TYR A CA 1
ATOM 715 C C . TYR A 1 90 ? -11.201 18.099 4.475 1.00 50.62 90 TYR A C 1
ATOM 717 O O . TYR A 1 90 ? -10.380 18.995 4.632 1.00 50.62 90 TYR A O 1
ATOM 725 N N . PHE A 1 91 ? -11.172 17.283 3.416 1.00 52.84 91 PHE A N 1
ATOM 726 C CA . PHE A 1 91 ? -10.156 17.328 2.352 1.00 52.84 91 PHE A CA 1
ATOM 727 C C . PHE A 1 91 ? -10.746 17.626 0.960 1.00 52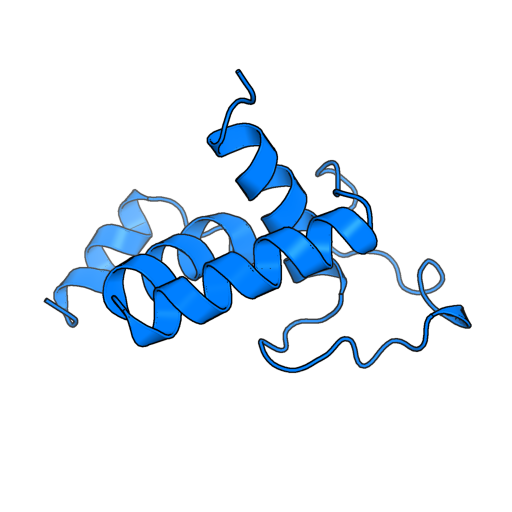.84 91 PHE A C 1
ATOM 729 O O . PHE A 1 91 ? -10.020 17.522 -0.028 1.00 52.84 91 PHE A O 1
ATOM 736 N N . ALA A 1 92 ? -12.046 17.934 0.888 1.00 47.81 92 ALA A N 1
ATOM 737 C CA . ALA A 1 92 ? -12.759 18.336 -0.324 1.00 47.81 92 ALA A CA 1
ATOM 738 C C . ALA A 1 92 ? -13.001 19.848 -0.327 1.00 47.81 92 ALA A C 1
ATOM 740 O O . ALA A 1 92 ? -13.253 20.388 0.775 1.00 47.81 92 ALA A O 1
#

InterPro domains:
  IPR010534 Bacteriophage 933W, GpQ [PF06530] (1-88)

Organism: Proteus mirabilis (NCBI:txid584)

Radius of gyration: 13.8 Å; chains: 1; bounding box: 35×33×30 Å

pLDDT: mean 77.6, std 15.83, range [46.47, 94.19]

Sequence (92 aa):
MRDMQEVLSRWGAWSANEGNSIDYSSIAAGFKGLIPSSRRSQEQCSDDDGLKINKAVLHLKINNSYLFQLVIMYYVKNYPLRSMASKTRYFA

Secondary structure (DSSP, 8-state):
---HHHHHHHHHHHHHHS-S-SS---S-GGGTTTSPPTTTTS----HHHHHHHHHHHHHHHHH-HHHHHHHIIIIIT---HHHHHHHHTT--